Protein AF-A0A424SVW8-F1 (afdb_monomer)

Secondary structure (DSSP, 8-state):
-PPPGGGGSPEEEETTEEEE-TT------HHHHT-GGG-----PPTT--HHHHHHHHHSSGGGHHHHHHHTT-S-TTTSSPPPHHHHHHHHHHHHHHHH---THHHHHHHT-TT-STT--------

Structure (mmCIF, N/CA/C/O backbone):
data_AF-A0A424SVW8-F1
#
_entry.id   AF-A0A424SVW8-F1
#
loop_
_atom_site.group_PDB
_atom_site.id
_atom_site.type_symbol
_atom_site.label_atom_id
_atom_site.label_alt_id
_atom_site.label_comp_id
_atom_site.label_asym_id
_atom_site.label_entity_id
_atom_site.label_seq_id
_atom_site.pdbx_PDB_ins_code
_atom_site.Cartn_x
_atom_site.Cartn_y
_atom_site.Cartn_z
_atom_site.occupancy
_atom_site.B_iso_or_equiv
_atom_site.auth_seq_id
_atom_site.auth_comp_id
_atom_site.auth_asym_id
_atom_site.auth_atom_id
_atom_site.pdbx_PDB_model_num
ATOM 1 N N . MET A 1 1 ? 18.504 8.381 -17.233 1.00 52.94 1 MET A N 1
ATOM 2 C CA . MET A 1 1 ? 17.105 8.143 -17.645 1.00 52.94 1 MET A CA 1
ATOM 3 C C . MET A 1 1 ? 16.512 7.173 -16.648 1.00 52.94 1 MET A C 1
ATOM 5 O O . MET A 1 1 ? 17.202 6.219 -16.313 1.00 52.94 1 MET A O 1
ATOM 9 N N . ALA A 1 2 ? 15.331 7.465 -16.108 1.00 60.50 2 ALA A N 1
ATOM 10 C CA . ALA A 1 2 ? 14.660 6.548 -15.197 1.00 60.50 2 ALA A CA 1
ATOM 11 C C . ALA A 1 2 ? 14.116 5.354 -15.992 1.00 60.50 2 ALA A C 1
ATOM 13 O O . ALA A 1 2 ? 13.543 5.544 -17.063 1.00 60.50 2 ALA A O 1
ATOM 14 N N . THR A 1 3 ? 14.364 4.139 -15.507 1.00 72.44 3 THR A N 1
ATOM 15 C CA . THR A 1 3 ? 13.943 2.906 -16.182 1.00 72.44 3 THR A CA 1
ATOM 16 C C . THR A 1 3 ? 12.644 2.427 -15.561 1.00 72.44 3 THR A C 1
ATOM 18 O O . THR A 1 3 ? 12.594 2.177 -14.353 1.00 72.44 3 THR A O 1
ATOM 21 N N . LYS A 1 4 ? 11.600 2.253 -16.375 1.00 83.69 4 LYS A N 1
ATOM 22 C CA . LYS A 1 4 ? 10.329 1.712 -15.886 1.00 83.69 4 LYS A CA 1
ATOM 23 C C . LYS A 1 4 ? 10.490 0.226 -15.601 1.00 83.69 4 LYS A C 1
ATOM 25 O O . LYS A 1 4 ? 11.086 -0.501 -16.392 1.00 83.69 4 LYS A O 1
ATOM 30 N N . TYR A 1 5 ? 9.912 -0.245 -14.500 1.00 85.94 5 TYR A N 1
ATOM 31 C CA . TYR A 1 5 ? 10.088 -1.623 -14.031 1.00 85.94 5 TYR A CA 1
ATOM 32 C C . TYR A 1 5 ? 9.859 -2.688 -15.122 1.00 85.94 5 TYR A C 1
ATOM 34 O O . TYR A 1 5 ? 10.719 -3.530 -15.375 1.00 85.94 5 TYR A O 1
ATOM 42 N N . PHE A 1 6 ? 8.735 -2.600 -15.839 1.00 87.12 6 PHE A N 1
ATOM 43 C CA . PHE A 1 6 ? 8.360 -3.568 -16.875 1.00 87.12 6 PHE A CA 1
ATOM 44 C C . PHE A 1 6 ? 9.031 -3.333 -18.234 1.00 87.12 6 PHE A C 1
ATOM 46 O O . PHE A 1 6 ? 8.784 -4.077 -19.183 1.00 87.12 6 PHE A O 1
ATOM 53 N N . GLU A 1 7 ? 9.850 -2.294 -18.382 1.00 87.31 7 GLU A N 1
ATOM 54 C CA . GLU A 1 7 ? 10.433 -1.932 -19.675 1.00 87.31 7 GLU A CA 1
ATOM 55 C C . GLU A 1 7 ? 11.367 -3.018 -20.208 1.00 87.31 7 GLU A C 1
ATOM 57 O O . GLU A 1 7 ? 11.306 -3.356 -21.389 1.00 87.31 7 GLU A O 1
ATOM 62 N N . ASN A 1 8 ? 12.135 -3.628 -19.306 1.00 86.19 8 ASN A N 1
ATOM 63 C CA . ASN A 1 8 ? 13.113 -4.671 -19.614 1.00 86.19 8 ASN A CA 1
ATOM 64 C C . ASN A 1 8 ? 12.517 -6.085 -19.629 1.00 86.19 8 ASN A C 1
ATOM 66 O O . ASN A 1 8 ? 13.242 -7.066 -19.794 1.00 86.19 8 ASN A O 1
ATOM 70 N N . PHE A 1 9 ? 11.207 -6.214 -19.419 1.00 90.56 9 PHE A N 1
ATOM 71 C CA . PHE A 1 9 ? 10.555 -7.515 -19.393 1.00 90.56 9 PHE A CA 1
ATOM 72 C C . PHE A 1 9 ? 10.418 -8.033 -20.829 1.00 90.56 9 PHE A C 1
ATOM 74 O O . PHE A 1 9 ? 10.051 -7.261 -21.723 1.00 90.56 9 PHE A O 1
ATOM 81 N N . PRO A 1 10 ? 10.702 -9.324 -21.077 1.00 91.81 10 PRO A N 1
ATOM 82 C CA . PRO A 1 10 ? 10.629 -9.869 -22.419 1.00 91.81 10 PRO A CA 1
ATOM 83 C C . PRO A 1 10 ? 9.190 -9.859 -22.931 1.00 91.81 10 PRO A C 1
ATOM 85 O O . PRO A 1 10 ? 8.228 -10.003 -22.174 1.00 91.81 10 PRO A O 1
ATOM 88 N N . ILE A 1 11 ? 9.059 -9.702 -24.244 1.00 93.25 11 ILE A N 1
ATOM 89 C CA . ILE A 1 11 ? 7.779 -9.813 -24.937 1.00 93.25 11 ILE A CA 1
ATOM 90 C C . ILE A 1 11 ? 7.610 -11.275 -25.350 1.00 93.25 11 ILE A C 1
ATOM 92 O O . ILE A 1 11 ? 8.445 -11.809 -26.080 1.00 93.25 11 ILE A O 1
ATOM 96 N N . ILE A 1 12 ? 6.537 -11.907 -24.886 1.00 93.69 12 ILE A N 1
ATOM 97 C CA . ILE A 1 12 ? 6.163 -13.284 -25.221 1.00 93.69 12 ILE A CA 1
ATOM 98 C C . ILE A 1 12 ? 4.897 -13.291 -26.074 1.00 93.69 12 ILE A C 1
ATOM 100 O O . ILE A 1 12 ? 4.120 -12.334 -26.076 1.00 93.69 12 ILE A O 1
ATOM 104 N N . GLU A 1 13 ? 4.679 -14.380 -26.801 1.00 95.25 13 GLU A N 1
ATOM 105 C CA . GLU A 1 13 ? 3.413 -14.624 -27.480 1.00 95.25 13 GLU A CA 1
ATOM 106 C C . GLU A 1 13 ? 2.504 -15.454 -26.572 1.00 95.25 13 GLU A C 1
ATOM 108 O O . GLU A 1 13 ? 2.837 -16.577 -26.198 1.00 95.25 13 GLU A O 1
ATOM 113 N N . TYR A 1 14 ? 1.357 -14.890 -26.205 1.00 92.00 14 TYR A N 1
ATOM 114 C CA . TYR A 1 14 ? 0.345 -15.548 -25.390 1.00 92.00 14 TYR A CA 1
ATOM 115 C C . TYR A 1 14 ? -0.992 -15.495 -26.124 1.00 92.00 14 TYR A C 1
ATOM 117 O O . TYR A 1 14 ? -1.495 -14.414 -26.431 1.00 92.00 14 TYR A O 1
ATOM 125 N N . GLN A 1 15 ? -1.551 -16.666 -26.444 1.00 93.31 15 GLN A N 1
ATOM 126 C CA . GLN A 1 15 ? -2.817 -16.801 -27.181 1.00 93.31 15 GLN A CA 1
ATOM 127 C C . GLN A 1 15 ? -2.861 -15.966 -28.482 1.00 93.31 15 GLN A C 1
ATOM 129 O O . GLN A 1 15 ? -3.852 -15.300 -28.780 1.00 93.31 15 GLN A O 1
ATOM 134 N N . GLY A 1 16 ? -1.762 -15.961 -29.246 1.00 93.12 16 GLY A N 1
ATOM 135 C CA . GLY A 1 16 ? -1.652 -15.226 -30.514 1.00 93.12 16 GLY A CA 1
ATOM 136 C C . GLY A 1 16 ? -1.472 -13.709 -30.372 1.00 93.12 16 GLY A C 1
ATOM 137 O O . GLY A 1 16 ? -1.568 -12.981 -31.360 1.00 93.12 16 GLY A O 1
ATOM 138 N N . ARG A 1 17 ? -1.225 -13.198 -29.157 1.00 94.00 17 ARG A N 1
ATOM 139 C CA . ARG A 1 17 ? -0.939 -11.780 -28.895 1.00 94.00 17 ARG A CA 1
ATOM 140 C C . ARG A 1 17 ? 0.451 -11.610 -28.295 1.00 94.00 17 ARG A C 1
ATOM 142 O O . ARG A 1 17 ? 0.844 -12.353 -27.401 1.00 94.00 17 ARG A O 1
ATOM 149 N N . LYS A 1 18 ? 1.177 -10.586 -28.748 1.00 94.19 18 LYS A N 1
ATOM 150 C CA . LYS A 1 18 ? 2.445 -10.170 -28.135 1.00 94.19 18 LYS A CA 1
ATOM 151 C C . LYS A 1 18 ? 2.156 -9.396 -26.853 1.00 94.19 18 LYS A C 1
ATOM 153 O O . LYS A 1 18 ? 1.553 -8.326 -26.908 1.00 94.19 18 LYS A O 1
ATOM 158 N N . VAL A 1 19 ? 2.584 -9.930 -25.717 1.00 93.75 19 VAL A N 1
ATOM 159 C CA . VAL A 1 19 ? 2.373 -9.352 -24.382 1.00 93.75 19 VAL A CA 1
ATOM 160 C C . VAL A 1 19 ? 3.696 -9.275 -23.623 1.00 93.75 19 VAL A C 1
ATOM 162 O O . VAL A 1 19 ? 4.609 -10.056 -23.889 1.00 93.75 19 VAL A O 1
ATOM 165 N N . ARG A 1 20 ? 3.826 -8.337 -22.674 1.00 92.62 20 ARG A N 1
ATOM 166 C CA . ARG A 1 20 ? 4.968 -8.348 -21.744 1.00 92.62 20 ARG A CA 1
ATOM 167 C C . ARG A 1 20 ? 4.793 -9.467 -20.723 1.00 92.62 20 ARG A C 1
ATOM 169 O O . ARG A 1 20 ? 3.722 -9.605 -20.136 1.00 92.62 20 ARG A O 1
ATOM 176 N N . ASP A 1 21 ? 5.851 -10.231 -20.493 1.00 91.44 21 ASP A N 1
ATOM 177 C CA . ASP A 1 21 ? 5.849 -11.360 -19.567 1.00 91.44 21 ASP A CA 1
ATOM 178 C C . ASP A 1 21 ? 5.958 -10.916 -18.102 1.00 91.44 21 ASP A C 1
ATOM 180 O O . ASP A 1 21 ? 7.057 -10.775 -17.571 1.00 91.44 21 ASP A O 1
ATOM 184 N N . ILE A 1 22 ? 4.816 -10.733 -17.437 1.00 89.62 22 ILE A N 1
ATOM 185 C CA . ILE A 1 22 ? 4.737 -10.389 -16.006 1.00 89.62 22 ILE A CA 1
ATOM 186 C C . ILE A 1 22 ? 4.819 -11.605 -15.068 1.00 89.62 22 ILE A C 1
ATOM 188 O O . ILE A 1 22 ? 4.795 -11.434 -13.854 1.00 89.62 22 ILE A O 1
ATOM 192 N N . SER A 1 23 ? 4.918 -12.831 -15.598 1.00 87.88 23 SER A N 1
ATOM 193 C CA . SER A 1 23 ? 4.968 -14.054 -14.776 1.00 87.88 23 SER A CA 1
ATOM 194 C C . SER A 1 23 ? 6.305 -14.231 -14.046 1.00 87.88 23 SER A C 1
ATOM 196 O O . SER A 1 23 ? 6.447 -15.059 -13.143 1.00 87.88 23 SER A O 1
ATOM 198 N N . ARG A 1 24 ? 7.305 -13.431 -14.423 1.00 85.81 24 ARG A N 1
ATOM 199 C CA . ARG A 1 24 ? 8.637 -13.438 -13.825 1.00 85.81 24 ARG A CA 1
ATOM 200 C C . ARG A 1 24 ? 8.626 -12.704 -12.492 1.00 85.81 24 ARG A C 1
ATOM 202 O O . ARG A 1 24 ? 8.421 -11.494 -12.434 1.00 85.81 24 ARG A O 1
ATOM 209 N N . ARG A 1 25 ? 8.945 -13.429 -11.420 1.00 83.38 25 ARG A N 1
ATOM 210 C CA . ARG A 1 25 ? 9.147 -12.842 -10.094 1.00 83.38 25 ARG A CA 1
ATOM 211 C C . ARG A 1 25 ? 10.531 -12.201 -10.003 1.00 83.38 25 ARG A C 1
ATOM 213 O O . ARG A 1 25 ? 11.527 -12.912 -9.871 1.00 83.38 25 ARG A O 1
ATOM 220 N N . ALA A 1 26 ? 10.593 -10.873 -10.027 1.00 84.31 26 ALA A N 1
ATOM 221 C CA . ALA A 1 26 ? 11.787 -10.159 -9.588 1.00 84.31 26 ALA A CA 1
ATOM 222 C C . ALA A 1 26 ? 11.778 -10.034 -8.058 1.00 84.31 26 ALA A C 1
ATOM 224 O O . ALA A 1 26 ? 10.730 -9.864 -7.437 1.00 84.31 26 ALA A O 1
ATOM 225 N N . SER A 1 27 ? 12.950 -10.161 -7.449 1.00 85.69 27 SER A N 1
ATOM 226 C CA . SER A 1 27 ? 13.151 -10.016 -6.010 1.00 85.69 27 SER A CA 1
ATOM 227 C C . SER A 1 27 ? 14.548 -9.472 -5.777 1.00 85.69 27 SER A C 1
ATOM 229 O O . SER A 1 27 ? 15.466 -9.765 -6.550 1.00 85.69 27 SER A O 1
ATOM 231 N N . PHE A 1 28 ? 14.737 -8.739 -4.683 1.00 86.75 28 PHE A N 1
ATOM 232 C CA . PHE A 1 28 ? 16.078 -8.381 -4.249 1.00 86.75 28 PHE A CA 1
ATOM 233 C C . PHE A 1 28 ? 16.899 -9.628 -3.925 1.00 86.75 28 PHE A C 1
ATOM 235 O O . PHE A 1 28 ? 16.389 -10.641 -3.432 1.00 86.75 28 PHE A O 1
ATOM 242 N N . VAL A 1 29 ? 18.199 -9.540 -4.201 1.00 89.88 29 VAL A N 1
ATOM 243 C CA . VAL A 1 29 ? 19.165 -10.544 -3.761 1.00 89.88 29 VAL A CA 1
ATOM 244 C C . VAL A 1 29 ? 19.173 -10.545 -2.233 1.00 89.88 29 VAL A C 1
ATOM 246 O O . VAL A 1 29 ? 19.274 -9.484 -1.620 1.00 89.88 29 VAL A O 1
ATOM 249 N N . ARG A 1 30 ? 19.111 -11.728 -1.608 1.00 86.56 30 ARG A N 1
ATOM 250 C CA . ARG A 1 30 ? 19.015 -11.869 -0.140 1.00 86.56 30 ARG A CA 1
ATOM 251 C C . ARG A 1 30 ? 20.085 -11.084 0.625 1.00 86.56 30 ARG A C 1
ATOM 253 O O . ARG A 1 30 ? 19.799 -10.548 1.685 1.00 86.56 30 ARG A O 1
ATOM 260 N N . ALA A 1 31 ? 21.299 -10.992 0.081 1.00 87.12 31 ALA A N 1
ATOM 261 C CA . ALA A 1 31 ? 22.390 -10.230 0.687 1.00 87.12 31 ALA A CA 1
ATOM 262 C C . ALA A 1 31 ? 22.086 -8.725 0.808 1.00 87.12 31 ALA A C 1
ATOM 264 O O . ALA A 1 31 ? 22.488 -8.103 1.784 1.00 87.12 31 ALA A O 1
ATOM 265 N N . VAL A 1 32 ? 21.368 -8.153 -0.163 1.00 86.88 32 VAL A N 1
ATOM 266 C CA . VAL A 1 32 ? 20.927 -6.751 -0.126 1.00 86.88 32 VAL A CA 1
ATOM 267 C C . VAL A 1 32 ? 19.715 -6.615 0.789 1.00 86.88 32 VAL A C 1
ATOM 269 O O . VAL A 1 32 ? 19.702 -5.742 1.646 1.00 86.88 32 VAL A O 1
ATOM 272 N N . ALA A 1 33 ? 18.745 -7.525 0.659 1.00 85.25 33 ALA A N 1
ATOM 273 C CA . ALA A 1 33 ? 17.509 -7.484 1.438 1.00 85.25 33 ALA A CA 1
ATOM 274 C C . ALA A 1 33 ? 17.734 -7.611 2.959 1.00 85.25 33 ALA A C 1
ATOM 276 O O . ALA A 1 33 ? 16.990 -7.055 3.755 1.00 85.25 33 ALA A O 1
ATOM 277 N N . ASN A 1 34 ? 18.777 -8.333 3.373 1.00 86.44 34 ASN A N 1
ATOM 278 C CA . ASN A 1 34 ? 19.089 -8.545 4.787 1.00 86.44 34 ASN A CA 1
ATOM 279 C C . ASN A 1 34 ? 20.036 -7.487 5.374 1.00 86.44 34 ASN A C 1
ATOM 281 O O . ASN A 1 34 ? 20.432 -7.612 6.532 1.00 86.44 34 ASN A O 1
ATOM 285 N N . ASN A 1 35 ? 20.457 -6.486 4.596 1.00 88.62 35 ASN A N 1
ATOM 286 C CA . ASN A 1 35 ? 21.392 -5.477 5.072 1.00 88.62 35 ASN A CA 1
ATOM 287 C C . ASN A 1 35 ? 20.632 -4.265 5.645 1.00 88.62 35 ASN A C 1
ATOM 289 O O . ASN A 1 35 ? 20.121 -3.459 4.874 1.00 88.62 35 ASN A O 1
ATOM 293 N N . PRO A 1 36 ? 20.592 -4.055 6.972 1.00 84.94 36 PRO A N 1
ATOM 294 C CA . PRO A 1 36 ? 19.858 -2.931 7.555 1.00 84.94 36 PRO A CA 1
ATOM 295 C C . PRO A 1 36 ? 20.424 -1.563 7.145 1.00 84.94 36 PRO A C 1
A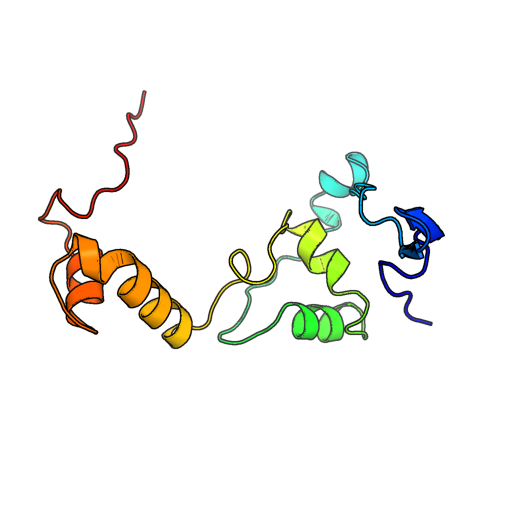TOM 297 O O . PRO A 1 36 ? 19.693 -0.580 7.147 1.00 84.94 36 PRO A O 1
ATOM 300 N N . TYR A 1 37 ? 21.700 -1.483 6.748 1.00 87.00 37 TYR A N 1
ATOM 301 C CA . TYR A 1 37 ? 22.342 -0.222 6.366 1.00 87.00 37 TYR A CA 1
ATOM 302 C C . TYR A 1 37 ? 21.906 0.312 4.998 1.00 87.00 37 TYR A C 1
ATOM 304 O O . TYR A 1 37 ? 22.194 1.467 4.693 1.00 87.00 37 TYR A O 1
ATOM 312 N N . VAL A 1 38 ? 21.247 -0.502 4.160 1.00 86.50 38 VAL A N 1
ATOM 313 C CA . VAL A 1 38 ? 20.727 -0.026 2.864 1.00 86.50 38 VAL A CA 1
ATOM 314 C C . VAL A 1 38 ? 19.337 0.595 2.978 1.00 86.50 38 VAL A C 1
ATOM 316 O O . VAL A 1 38 ? 18.872 1.220 2.027 1.00 86.50 38 VAL A O 1
ATOM 319 N N . TYR A 1 39 ? 18.677 0.432 4.125 1.00 86.06 39 TYR A N 1
ATOM 320 C CA . TYR A 1 39 ? 17.336 0.940 4.360 1.00 86.06 39 TYR A CA 1
ATOM 321 C C . TYR A 1 39 ? 17.381 2.276 5.089 1.00 86.06 39 TYR A C 1
ATOM 323 O O . TYR A 1 39 ? 18.122 2.459 6.054 1.00 86.06 39 TYR A O 1
ATOM 331 N N . TYR A 1 40 ? 16.533 3.198 4.644 1.00 87.25 40 TYR A N 1
ATOM 332 C CA . TYR A 1 40 ? 16.259 4.434 5.357 1.00 87.25 40 TYR A CA 1
ATOM 333 C C . TYR A 1 40 ? 14.839 4.363 5.930 1.00 87.25 40 TYR A C 1
ATOM 335 O O . TYR A 1 40 ? 13.889 4.296 5.146 1.00 87.25 40 TYR A O 1
ATOM 343 N N . PRO A 1 41 ? 14.667 4.330 7.264 1.00 89.75 41 PRO A N 1
ATOM 344 C CA . PRO A 1 41 ? 13.340 4.295 7.857 1.00 89.75 41 PRO A CA 1
ATOM 345 C C . PRO A 1 41 ? 12.618 5.620 7.595 1.00 89.75 41 PRO A C 1
ATOM 347 O O . PRO A 1 41 ? 13.171 6.697 7.816 1.00 89.75 41 PRO A O 1
ATOM 350 N N . TYR A 1 42 ? 11.371 5.531 7.140 1.00 91.44 42 TYR A N 1
ATOM 351 C CA . TYR A 1 42 ? 10.523 6.680 6.853 1.00 91.44 42 TYR A CA 1
ATOM 352 C C . TYR A 1 42 ? 9.096 6.409 7.326 1.00 91.44 42 TYR A C 1
ATOM 354 O O . TYR A 1 42 ? 8.569 5.315 7.123 1.00 91.44 42 TYR A O 1
ATOM 362 N N . THR A 1 43 ? 8.478 7.412 7.948 1.00 92.31 43 THR A N 1
ATOM 363 C CA . THR A 1 43 ? 7.079 7.354 8.376 1.00 92.31 43 THR A CA 1
ATOM 364 C C . THR A 1 43 ? 6.212 8.013 7.314 1.00 92.31 43 THR A C 1
ATOM 366 O O . THR A 1 43 ? 6.310 9.223 7.109 1.00 92.31 43 THR A O 1
ATOM 369 N N . VAL A 1 44 ? 5.372 7.208 6.662 1.00 91.94 44 VAL A N 1
ATOM 370 C CA . VAL A 1 44 ? 4.414 7.664 5.646 1.00 91.94 44 VAL A CA 1
ATOM 371 C C . VAL A 1 44 ? 3.416 8.631 6.277 1.00 91.94 44 VAL A C 1
ATOM 373 O O . VAL A 1 44 ? 2.891 8.368 7.362 1.00 91.94 44 VAL A O 1
ATOM 376 N N . LYS A 1 45 ? 3.179 9.762 5.614 1.00 91.81 45 LYS A N 1
ATOM 377 C CA . LYS A 1 45 ? 2.198 10.760 6.056 1.00 91.81 45 LYS A CA 1
ATOM 378 C C . LYS A 1 45 ? 0.800 10.435 5.532 1.00 91.81 45 LYS A C 1
ATOM 380 O O . LYS A 1 45 ? 0.642 9.717 4.550 1.00 91.81 45 LYS A O 1
ATOM 385 N N . GLU A 1 46 ? -0.210 11.022 6.169 1.00 90.31 46 GLU A N 1
ATOM 386 C CA . GLU A 1 46 ? -1.606 10.946 5.726 1.00 90.31 46 GLU A CA 1
ATOM 387 C C . GLU A 1 46 ? -1.731 11.291 4.230 1.00 90.31 46 GLU A C 1
ATOM 389 O O . GLU A 1 46 ? -1.295 12.361 3.797 1.00 90.31 46 GLU A O 1
ATOM 394 N N . GLY A 1 47 ? -2.317 10.383 3.445 1.00 89.25 47 GLY A N 1
ATOM 395 C CA . GLY A 1 47 ? -2.558 10.577 2.011 1.00 89.25 47 GLY A CA 1
ATOM 396 C C . GLY A 1 47 ? -1.318 10.506 1.110 1.00 89.25 47 GLY A C 1
ATOM 397 O O . GLY A 1 47 ? -1.444 10.717 -0.097 1.00 89.25 47 GLY A O 1
ATOM 398 N N . GLU A 1 48 ? -0.135 10.209 1.652 1.00 91.38 48 GLU A N 1
ATOM 399 C CA . GLU A 1 48 ? 1.097 10.089 0.871 1.00 91.38 48 GLU A CA 1
ATOM 400 C C . GLU A 1 48 ? 1.133 8.766 0.099 1.00 91.38 48 GLU A C 1
ATOM 402 O O . GLU A 1 48 ? 0.939 7.679 0.653 1.00 91.38 48 GLU A O 1
ATOM 407 N N . ARG A 1 49 ? 1.410 8.846 -1.203 1.00 92.00 49 ARG A N 1
ATOM 408 C CA . ARG A 1 49 ? 1.514 7.673 -2.073 1.00 92.00 49 ARG A CA 1
ATOM 409 C C . ARG A 1 49 ? 2.959 7.203 -2.143 1.00 92.00 49 ARG A C 1
ATOM 411 O O . ARG A 1 49 ? 3.903 7.982 -2.018 1.00 92.00 49 ARG A O 1
ATOM 418 N N . ALA A 1 50 ? 3.159 5.926 -2.455 1.00 92.81 50 ALA A N 1
ATOM 419 C CA . ALA A 1 50 ? 4.504 5.400 -2.692 1.00 92.81 50 ALA A CA 1
ATOM 420 C C . ALA A 1 50 ? 5.239 6.140 -3.831 1.00 92.81 50 ALA A C 1
ATOM 422 O O . ALA A 1 50 ? 6.466 6.238 -3.819 1.00 92.81 50 ALA A O 1
ATOM 423 N N . GLU A 1 51 ? 4.497 6.679 -4.806 1.00 92.75 51 GLU A N 1
ATOM 424 C CA . GLU A 1 51 ? 5.035 7.515 -5.887 1.00 92.75 51 GLU A CA 1
ATOM 425 C C . GLU A 1 51 ? 5.665 8.808 -5.356 1.00 92.75 51 GLU A C 1
ATOM 427 O O . GLU A 1 51 ? 6.742 9.189 -5.819 1.00 92.75 51 GLU A O 1
ATOM 432 N N . ASP A 1 52 ? 5.048 9.439 -4.352 1.00 94.12 52 ASP A N 1
ATOM 433 C CA . ASP A 1 52 ? 5.561 10.655 -3.716 1.00 94.12 52 ASP A CA 1
ATOM 434 C C . ASP A 1 52 ? 6.877 10.360 -2.990 1.00 94.12 52 ASP A C 1
ATOM 436 O O . ASP A 1 52 ? 7.862 11.085 -3.135 1.00 94.12 52 ASP A O 1
ATOM 440 N N . ILE A 1 53 ? 6.942 9.229 -2.283 1.00 93.44 53 ILE A N 1
ATOM 441 C CA . ILE A 1 53 ? 8.166 8.765 -1.615 1.00 93.44 53 ILE A CA 1
ATOM 442 C C . ILE A 1 53 ? 9.259 8.467 -2.640 1.00 93.44 53 ILE A C 1
ATOM 444 O O . ILE A 1 53 ? 10.412 8.860 -2.456 1.00 93.44 53 ILE A O 1
ATOM 448 N N . SER A 1 54 ? 8.904 7.810 -3.744 1.00 93.38 54 SER A N 1
ATOM 449 C CA . SER A 1 54 ? 9.840 7.532 -4.830 1.00 93.38 54 SER A CA 1
ATOM 450 C C . SER A 1 54 ? 10.389 8.818 -5.444 1.00 93.38 54 SER A C 1
ATOM 452 O O . SER A 1 54 ? 11.592 8.925 -5.689 1.00 93.38 54 SER A O 1
ATOM 454 N N . LEU A 1 55 ? 9.531 9.814 -5.666 1.00 93.94 55 LEU A N 1
ATOM 455 C CA . LEU A 1 55 ? 9.939 11.118 -6.170 1.00 93.94 55 LEU A CA 1
ATOM 456 C C . LEU A 1 55 ? 10.877 11.826 -5.186 1.00 93.94 55 LEU A C 1
ATOM 458 O O . LEU A 1 55 ? 11.924 12.319 -5.600 1.00 93.94 55 LEU A O 1
ATOM 462 N N . ASN A 1 56 ? 10.543 11.824 -3.897 1.00 92.19 56 ASN A N 1
ATOM 463 C CA . ASN A 1 56 ? 11.324 12.489 -2.855 1.00 92.19 56 ASN A CA 1
ATOM 464 C C . ASN A 1 56 ? 12.694 11.833 -2.629 1.00 92.19 56 ASN A C 1
ATOM 466 O O . ASN A 1 56 ? 13.683 12.534 -2.421 1.00 92.19 56 ASN A O 1
ATOM 470 N N . TYR A 1 57 ? 12.767 10.500 -2.675 1.00 91.12 57 TYR A N 1
ATOM 471 C CA . TYR A 1 57 ? 13.993 9.757 -2.380 1.00 91.12 57 TYR A CA 1
ATOM 472 C C . TYR A 1 57 ? 14.859 9.495 -3.624 1.00 91.12 57 TYR A C 1
ATOM 474 O O . TYR A 1 57 ? 16.078 9.658 -3.574 1.00 91.12 57 TYR A O 1
ATOM 482 N N . TYR A 1 58 ? 14.253 9.116 -4.755 1.00 90.94 58 TYR A N 1
ATOM 483 C CA . TYR A 1 58 ? 14.964 8.747 -5.990 1.00 90.94 58 TYR A CA 1
ATOM 484 C C . TYR A 1 58 ? 14.918 9.820 -7.089 1.00 90.94 58 TYR A C 1
ATOM 486 O O . TYR A 1 58 ? 15.561 9.657 -8.129 1.00 90.94 58 TYR A O 1
ATOM 494 N N . GLY A 1 59 ? 14.152 10.900 -6.910 1.00 92.62 59 GLY A N 1
ATOM 495 C CA . GLY A 1 59 ? 14.003 11.963 -7.911 1.00 92.62 59 GLY A CA 1
ATOM 496 C C . GLY A 1 59 ? 13.130 11.588 -9.114 1.00 92.62 59 GLY A C 1
ATOM 497 O O . GLY A 1 59 ? 13.101 12.325 -10.098 1.00 92.62 59 GLY A O 1
ATOM 498 N N . SER A 1 60 ? 12.437 10.445 -9.077 1.00 93.19 60 SER A N 1
ATOM 499 C CA . SER A 1 60 ? 11.468 10.039 -10.102 1.00 93.19 60 SER A CA 1
ATOM 500 C C . SER A 1 60 ? 10.408 9.106 -9.521 1.00 93.19 60 SER A C 1
AT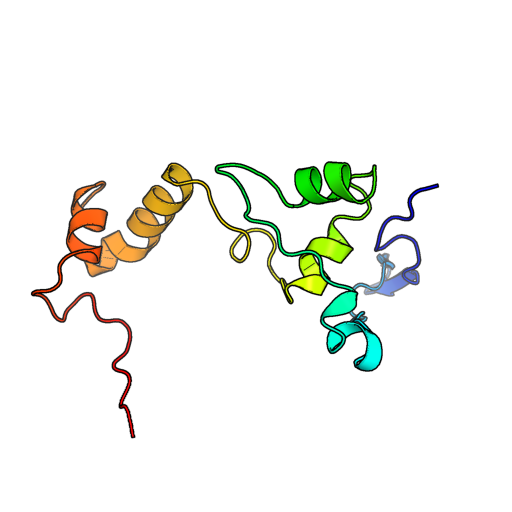OM 502 O O . SER A 1 60 ? 10.711 8.243 -8.697 1.00 93.19 60 SER A O 1
ATOM 504 N N . VAL A 1 61 ? 9.178 9.232 -10.014 1.00 92.44 61 VAL A N 1
ATOM 505 C CA . VAL A 1 61 ? 8.062 8.319 -9.718 1.00 92.44 61 VAL A CA 1
ATOM 506 C C . VAL A 1 61 ? 8.248 6.932 -10.350 1.00 92.44 61 VAL A C 1
ATOM 508 O O . VAL A 1 61 ? 7.693 5.951 -9.864 1.00 92.44 61 VAL A O 1
ATOM 511 N N . ASP A 1 62 ? 9.082 6.806 -11.391 1.00 92.62 62 ASP A N 1
ATOM 512 C CA . ASP A 1 62 ? 9.305 5.534 -12.103 1.00 92.62 62 ASP A CA 1
ATOM 513 C C . ASP A 1 62 ? 9.972 4.456 -11.225 1.00 92.62 62 ASP A C 1
ATOM 515 O O . ASP A 1 62 ? 9.963 3.273 -11.574 1.00 92.62 62 ASP A O 1
ATOM 519 N N . TYR A 1 63 ? 10.548 4.851 -10.086 1.00 91.94 63 TYR A N 1
ATOM 520 C CA . TYR A 1 63 ? 11.196 3.965 -9.119 1.00 91.94 63 TYR A CA 1
ATOM 521 C C . TYR A 1 63 ? 10.268 3.487 -7.993 1.00 91.94 63 TYR A C 1
ATOM 523 O O . TYR A 1 63 ? 10.735 2.834 -7.062 1.00 91.94 63 TYR A O 1
ATOM 531 N N . VAL A 1 64 ? 8.955 3.725 -8.093 1.00 92.56 64 VAL A N 1
ATOM 532 C CA . VAL A 1 64 ? 7.969 3.323 -7.072 1.00 92.56 64 VAL A CA 1
ATOM 533 C C . VAL A 1 64 ? 8.024 1.827 -6.732 1.00 92.56 64 VAL A C 1
ATOM 535 O O . VAL A 1 64 ? 7.850 1.426 -5.584 1.00 92.56 64 VAL A O 1
ATOM 538 N N . TRP A 1 65 ? 8.372 0.987 -7.707 1.00 90.06 65 TRP A N 1
ATOM 539 C CA . TRP A 1 65 ? 8.545 -0.451 -7.513 1.00 90.06 65 TRP A CA 1
ATOM 540 C C . TRP A 1 65 ? 9.643 -0.802 -6.496 1.00 90.06 65 TRP A C 1
ATOM 542 O O . TRP A 1 65 ? 9.519 -1.821 -5.822 1.00 90.06 65 TRP A O 1
ATOM 552 N N . LEU A 1 66 ? 10.68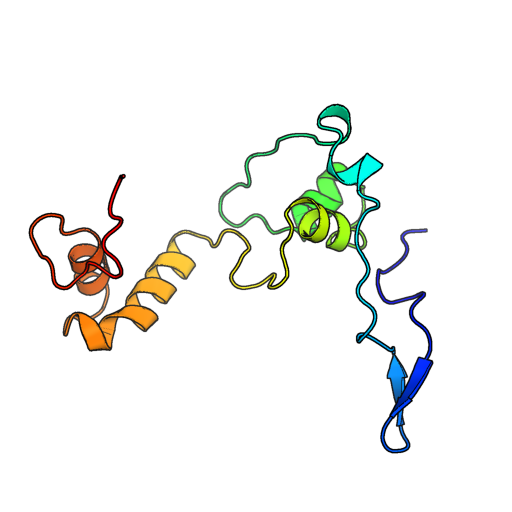5 0.028 -6.337 1.00 90.38 66 LEU A N 1
ATOM 553 C CA . LEU A 1 66 ? 11.710 -0.173 -5.306 1.00 90.38 66 LEU A CA 1
ATOM 554 C C . LEU A 1 66 ? 11.118 -0.011 -3.906 1.00 90.38 66 LEU A C 1
ATOM 556 O O . LEU A 1 66 ? 11.441 -0.803 -3.024 1.00 90.38 66 LEU A O 1
ATOM 560 N N . VAL A 1 67 ? 10.225 0.966 -3.723 1.00 92.25 67 VAL A N 1
ATOM 561 C CA . VAL A 1 67 ? 9.533 1.217 -2.450 1.00 92.25 67 VAL A CA 1
ATOM 562 C C . VAL A 1 67 ? 8.653 0.022 -2.087 1.00 92.25 67 VAL A C 1
ATOM 564 O O . VAL A 1 67 ? 8.733 -0.481 -0.966 1.00 92.25 67 VAL A O 1
ATOM 567 N N . TYR A 1 68 ? 7.870 -0.490 -3.042 1.00 91.94 68 TYR A N 1
ATOM 568 C CA . TYR A 1 68 ? 7.025 -1.664 -2.806 1.00 91.94 68 TYR A CA 1
ATOM 569 C C . TYR A 1 68 ? 7.848 -2.920 -2.512 1.00 91.94 68 TYR A C 1
ATOM 571 O O . TYR A 1 68 ? 7.629 -3.584 -1.499 1.00 91.94 68 TYR A O 1
ATOM 579 N N . MET A 1 69 ? 8.856 -3.216 -3.337 1.00 89.50 69 MET A N 1
ATOM 580 C CA . MET A 1 69 ? 9.698 -4.399 -3.141 1.00 89.50 69 MET A CA 1
ATOM 581 C C . MET A 1 69 ? 10.487 -4.359 -1.835 1.00 89.50 69 MET A C 1
ATOM 583 O O . MET A 1 69 ? 10.701 -5.406 -1.229 1.00 89.50 69 MET A O 1
ATOM 587 N N . ALA A 1 70 ? 10.917 -3.175 -1.389 1.00 90.19 70 ALA A N 1
ATOM 588 C CA . ALA A 1 70 ? 11.666 -3.022 -0.144 1.00 90.19 70 ALA A CA 1
ATOM 5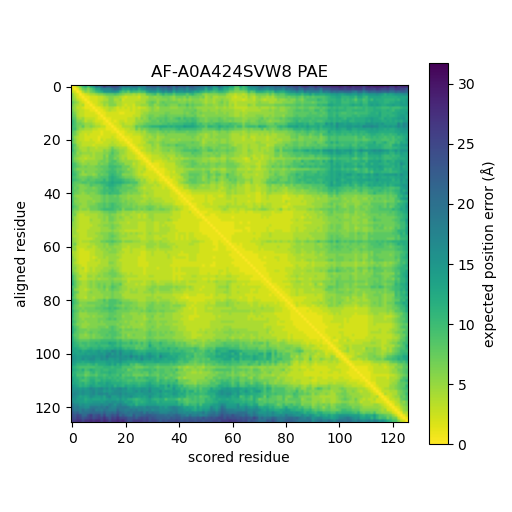89 C C . ALA A 1 70 ? 10.828 -3.404 1.080 1.00 90.19 70 ALA A C 1
ATOM 591 O O . ALA A 1 70 ? 11.379 -3.908 2.055 1.00 90.19 70 ALA A O 1
ATOM 592 N N . ASN A 1 71 ? 9.509 -3.220 0.993 1.00 90.06 71 ASN A N 1
ATOM 593 C CA . ASN A 1 71 ? 8.547 -3.513 2.052 1.00 90.06 71 ASN A CA 1
ATOM 594 C C . ASN A 1 71 ? 7.780 -4.828 1.825 1.00 90.06 71 ASN A C 1
ATOM 596 O O . ASN A 1 71 ? 6.836 -5.113 2.551 1.00 90.06 71 ASN A O 1
ATOM 600 N N . ASN A 1 72 ? 8.186 -5.642 0.840 1.00 89.56 72 ASN A N 1
ATOM 601 C CA . ASN A 1 72 ? 7.484 -6.865 0.425 1.00 89.56 72 ASN A CA 1
ATOM 602 C C . ASN A 1 72 ? 6.003 -6.647 0.063 1.00 89.56 72 ASN A C 1
ATOM 604 O O . ASN A 1 72 ? 5.197 -7.560 0.219 1.00 89.56 72 ASN A O 1
ATOM 608 N N . ILE A 1 73 ? 5.671 -5.461 -0.448 1.00 91.62 73 ILE A N 1
ATOM 609 C CA . ILE A 1 73 ? 4.322 -5.118 -0.894 1.00 91.62 73 ILE A CA 1
ATOM 610 C C . ILE A 1 73 ? 4.084 -5.726 -2.278 1.00 91.62 73 ILE A C 1
ATOM 612 O O . ILE A 1 73 ? 4.850 -5.487 -3.219 1.00 91.62 73 ILE A O 1
ATOM 616 N N . ILE A 1 74 ? 3.026 -6.521 -2.389 1.00 87.00 74 ILE A N 1
ATOM 617 C CA . ILE A 1 74 ? 2.545 -7.152 -3.620 1.00 87.00 74 ILE A CA 1
ATOM 618 C C . ILE A 1 74 ? 1.311 -6.420 -4.141 1.00 87.00 74 ILE A C 1
ATOM 620 O O . ILE A 1 74 ? 1.205 -6.246 -5.355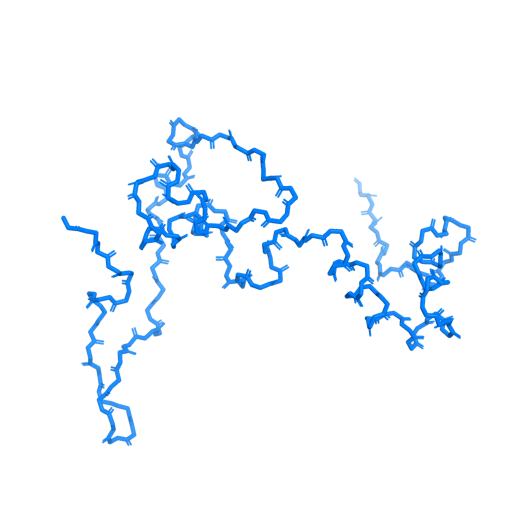 1.00 87.00 74 ILE A O 1
ATOM 624 N N . ASP A 1 75 ? 0.409 -5.998 -3.249 1.00 88.81 75 ASP A N 1
ATOM 625 C CA . ASP A 1 75 ? -0.820 -5.280 -3.598 1.00 88.81 75 ASP A CA 1
ATOM 626 C C . ASP A 1 75 ? -0.723 -3.799 -3.192 1.00 88.81 75 ASP A C 1
ATOM 628 O O . ASP A 1 75 ? -0.960 -3.449 -2.034 1.00 88.81 75 ASP A O 1
ATOM 632 N N . PRO A 1 76 ? -0.409 -2.894 -4.138 1.00 86.50 76 PRO A N 1
ATOM 633 C CA . PRO A 1 76 ? -0.270 -1.471 -3.849 1.00 86.50 76 PRO A CA 1
ATOM 634 C C . PRO A 1 76 ? -1.537 -0.792 -3.326 1.00 86.50 76 PRO A C 1
ATOM 636 O O . PRO A 1 76 ? -1.431 0.299 -2.773 1.00 86.50 76 PRO A O 1
ATOM 639 N N . TYR A 1 77 ? -2.719 -1.375 -3.546 1.00 85.31 77 TYR A N 1
ATOM 640 C CA . TYR A 1 77 ? -3.990 -0.745 -3.195 1.00 85.31 77 TYR A CA 1
ATOM 641 C C . TYR A 1 77 ? -4.410 -1.051 -1.761 1.00 85.31 77 TYR A C 1
ATOM 643 O O . TYR A 1 77 ? -4.953 -0.174 -1.095 1.00 85.31 77 TYR A O 1
ATOM 651 N N . TYR A 1 78 ? -4.157 -2.273 -1.288 1.00 86.88 78 TYR A N 1
ATOM 652 C CA . TYR A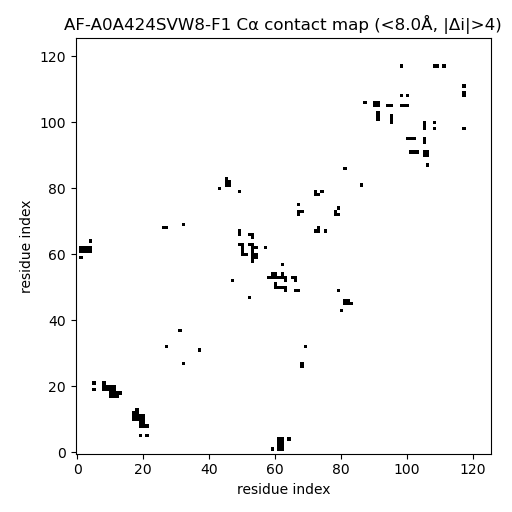 1 78 ? -4.606 -2.716 0.036 1.00 86.88 78 TYR A CA 1
ATOM 653 C C . TYR A 1 78 ? -3.481 -2.865 1.063 1.00 86.88 78 TYR A C 1
ATOM 655 O O . TYR A 1 78 ? -3.757 -2.827 2.260 1.00 86.88 78 TYR A O 1
ATOM 663 N N . GLU A 1 79 ? -2.229 -3.031 0.630 1.00 90.12 79 GLU A N 1
ATOM 664 C CA . GLU A 1 79 ? -1.080 -3.148 1.543 1.00 90.12 79 GLU A CA 1
ATOM 665 C C . GLU A 1 79 ? -0.363 -1.810 1.766 1.00 90.12 79 GLU A C 1
ATOM 667 O O . GLU A 1 79 ? 0.456 -1.693 2.679 1.00 90.12 79 GLU A O 1
ATOM 672 N N . TRP A 1 80 ? -0.663 -0.788 0.957 1.00 91.94 80 TRP A N 1
ATOM 673 C CA . TRP A 1 80 ? -0.209 0.572 1.234 1.00 91.94 80 TRP A CA 1
ATOM 674 C C . TRP A 1 80 ? -1.095 1.225 2.306 1.00 91.94 80 TRP A C 1
ATOM 676 O O . TRP A 1 80 ? -2.310 1.016 2.286 1.00 91.94 80 TRP A O 1
ATOM 686 N N . PRO A 1 81 ? -0.534 2.039 3.222 1.00 90.88 81 PRO A N 1
ATOM 687 C CA . PRO A 1 81 ? -1.331 2.788 4.184 1.00 90.88 81 PRO A CA 1
ATOM 688 C C . P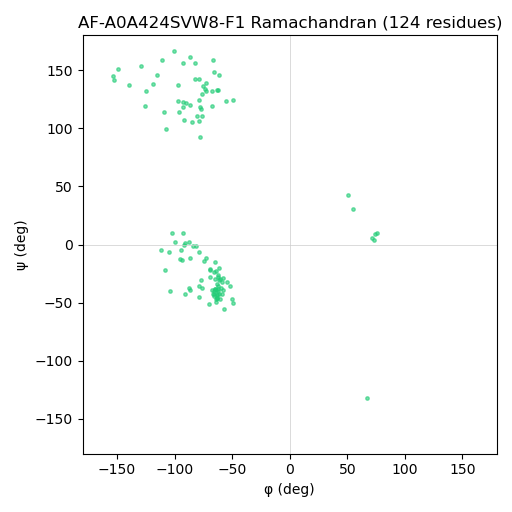RO A 1 81 ? -2.389 3.650 3.487 1.00 90.88 81 PRO A C 1
ATOM 690 O O . PRO A 1 81 ? -2.070 4.476 2.630 1.00 90.88 81 PRO A O 1
ATOM 693 N N . MET A 1 82 ? -3.647 3.441 3.861 1.00 89.94 82 MET A N 1
ATOM 694 C CA . MET A 1 82 ? -4.770 4.258 3.407 1.00 89.94 82 MET A CA 1
ATOM 695 C C . MET A 1 82 ? -4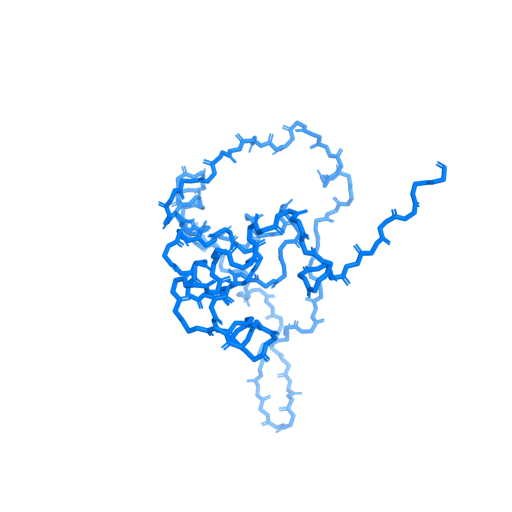.872 5.523 4.257 1.00 89.94 82 MET A C 1
ATOM 697 O O . MET A 1 82 ? -4.422 5.551 5.404 1.00 89.94 82 MET A O 1
ATOM 701 N N . ASP A 1 83 ? -5.490 6.564 3.706 1.00 91.12 83 ASP A N 1
ATOM 702 C CA . ASP A 1 83 ? -5.942 7.690 4.515 1.00 91.12 83 ASP A CA 1
ATOM 703 C C . ASP A 1 83 ? -7.075 7.264 5.461 1.00 91.12 83 ASP A C 1
ATOM 705 O O . ASP A 1 83 ? -7.766 6.264 5.243 1.00 91.12 83 ASP A O 1
ATOM 709 N N . THR A 1 84 ? -7.267 8.044 6.518 1.00 90.38 84 THR A N 1
ATOM 710 C CA . THR A 1 84 ? -8.217 7.754 7.593 1.00 90.38 84 THR A CA 1
ATOM 711 C C . THR A 1 84 ? -9.644 7.599 7.071 1.00 90.38 84 THR A C 1
ATOM 713 O O . THR A 1 84 ? -10.363 6.713 7.529 1.00 90.38 84 THR A O 1
ATOM 716 N N . GLN A 1 85 ? -10.063 8.423 6.104 1.00 91.25 85 GLN A N 1
ATOM 717 C CA . GLN A 1 85 ? -11.423 8.364 5.570 1.00 91.25 85 GLN A CA 1
ATOM 718 C C . GLN A 1 85 ? -11.633 7.090 4.750 1.00 91.25 85 GLN A C 1
ATOM 720 O O . GLN A 1 85 ? -12.559 6.333 5.026 1.00 91.25 85 GLN A O 1
ATOM 725 N N . THR A 1 86 ? -10.738 6.810 3.801 1.00 90.38 86 THR A N 1
ATOM 726 C CA . THR A 1 86 ? -10.790 5.593 2.981 1.00 90.38 86 THR A CA 1
ATOM 727 C C . THR A 1 86 ? -10.718 4.336 3.845 1.00 90.38 86 THR A C 1
ATOM 729 O O . THR A 1 86 ? -11.411 3.357 3.571 1.00 90.38 86 THR A O 1
ATOM 732 N N . PHE A 1 87 ? -9.915 4.353 4.912 1.00 90.50 87 PHE A N 1
ATOM 733 C CA . PHE A 1 87 ? -9.838 3.240 5.853 1.00 90.50 87 PHE A CA 1
ATOM 734 C C . PHE A 1 87 ? -11.153 3.034 6.615 1.00 90.50 87 PHE A C 1
ATOM 736 O O . PHE A 1 87 ? -11.623 1.901 6.719 1.00 90.50 87 PHE A O 1
ATOM 743 N N . ASN A 1 88 ? -11.776 4.110 7.100 1.00 91.75 88 ASN A N 1
ATOM 744 C CA . ASN A 1 88 ? -13.088 4.044 7.744 1.00 91.75 88 ASN A CA 1
ATOM 745 C C . ASN A 1 88 ? -14.151 3.497 6.783 1.00 91.75 88 ASN A C 1
ATOM 747 O O . ASN A 1 88 ? -14.869 2.565 7.139 1.00 91.75 88 ASN A O 1
ATOM 751 N N . ASP A 1 89 ? -14.199 3.996 5.548 1.00 92.06 89 ASP A N 1
ATOM 752 C CA . ASP A 1 89 ? -15.141 3.527 4.526 1.00 92.06 89 ASP A CA 1
ATOM 753 C C . ASP A 1 89 ? -14.918 2.043 4.187 1.00 92.06 89 ASP A C 1
ATOM 755 O O . ASP A 1 89 ? -15.874 1.280 4.026 1.00 92.06 89 ASP A O 1
ATOM 759 N N . TYR A 1 90 ? -13.656 1.606 4.140 1.00 90.94 90 TYR A N 1
ATOM 760 C CA . TYR A 1 90 ? -13.295 0.200 3.970 1.00 90.94 90 TYR A CA 1
ATOM 761 C C . TYR A 1 90 ? -13.774 -0.669 5.142 1.00 90.94 90 TYR A C 1
ATOM 763 O O . TYR A 1 90 ? -14.297 -1.761 4.911 1.00 90.94 90 TYR A O 1
ATOM 771 N N . LEU A 1 91 ? -13.636 -0.203 6.389 1.00 90.44 91 LEU A N 1
ATOM 772 C CA . LEU A 1 91 ? -14.139 -0.918 7.567 1.00 90.44 91 LEU A CA 1
ATOM 773 C C . LEU A 1 91 ? -15.661 -1.050 7.539 1.00 90.44 91 LEU A C 1
ATOM 775 O O . LEU A 1 91 ? -16.170 -2.149 7.755 1.00 90.44 91 LEU A O 1
ATOM 779 N N . VAL A 1 92 ? -16.372 0.038 7.229 1.00 92.38 92 VAL A N 1
ATOM 780 C CA . VAL A 1 92 ? -17.833 0.026 7.095 1.00 92.38 92 VAL A CA 1
ATOM 781 C C . VAL A 1 92 ? -18.235 -0.998 6.038 1.00 92.38 92 VAL A C 1
ATOM 783 O O . VAL A 1 92 ? -18.935 -1.955 6.352 1.00 92.38 92 VAL A O 1
ATOM 786 N N . ALA A 1 93 ? -17.699 -0.884 4.820 1.00 91.62 93 ALA A N 1
ATOM 787 C CA . ALA A 1 93 ? -18.026 -1.793 3.723 1.00 91.62 93 ALA A CA 1
ATOM 788 C C . ALA A 1 93 ? -17.711 -3.267 4.034 1.00 91.62 93 ALA A C 1
ATOM 790 O O . ALA A 1 93 ? -18.400 -4.161 3.546 1.00 91.62 93 ALA A O 1
ATOM 791 N N . LYS A 1 94 ? -16.672 -3.533 4.831 1.00 90.81 94 LYS A N 1
ATOM 792 C CA . LYS A 1 94 ? -16.260 -4.891 5.194 1.00 90.81 94 LYS A CA 1
ATOM 793 C C . LYS A 1 94 ? -17.116 -5.510 6.296 1.00 90.81 94 LYS A C 1
ATOM 795 O O . LYS A 1 94 ? -17.320 -6.722 6.270 1.00 90.81 94 LYS A O 1
ATOM 800 N N . TYR A 1 95 ? -17.568 -4.715 7.265 1.00 91.50 95 TYR A N 1
ATOM 801 C CA . TYR A 1 95 ? -18.192 -5.228 8.486 1.00 91.50 95 TYR A CA 1
ATOM 802 C C . TYR A 1 95 ? -19.684 -4.926 8.624 1.00 91.50 95 TYR A C 1
ATOM 804 O O . TYR A 1 95 ? -20.282 -5.482 9.535 1.00 91.50 95 TYR A O 1
ATOM 812 N N . THR A 1 96 ? -20.315 -4.154 7.728 1.00 90.56 96 THR A N 1
ATOM 813 C CA . THR A 1 96 ? -21.771 -3.892 7.770 1.00 90.56 96 THR A CA 1
ATOM 814 C C . THR A 1 96 ? -22.604 -5.170 7.910 1.00 90.56 96 THR A C 1
ATOM 816 O O . THR A 1 96 ? -23.482 -5.240 8.766 1.00 90.56 96 THR A O 1
ATOM 819 N N . ASP A 1 97 ? -22.310 -6.208 7.123 1.00 87.88 97 ASP A N 1
ATOM 820 C CA . ASP A 1 97 ? -23.075 -7.462 7.175 1.00 87.88 97 ASP A CA 1
ATOM 821 C C . ASP A 1 97 ? -22.859 -8.241 8.484 1.00 87.88 97 ASP A C 1
ATOM 823 O O . ASP A 1 97 ? -23.735 -8.994 8.909 1.00 87.88 97 ASP A O 1
ATOM 827 N N . GLN A 1 98 ? -21.691 -8.083 9.116 1.00 86.75 98 GLN A N 1
ATOM 828 C CA . GLN A 1 98 ? -21.336 -8.791 10.348 1.00 86.75 98 GLN A CA 1
ATOM 829 C C . GLN A 1 98 ? -21.818 -8.051 11.598 1.00 86.75 98 GLN A C 1
ATOM 831 O O . GLN A 1 98 ? -22.258 -8.700 12.542 1.00 86.75 98 GLN A O 1
ATOM 836 N N . SER A 1 99 ? -21.735 -6.721 11.616 1.00 85.75 99 SER A N 1
ATOM 837 C CA . SER A 1 99 ? -22.176 -5.912 12.752 1.00 85.75 99 SER A CA 1
ATOM 838 C C . SER A 1 99 ? -23.696 -5.761 12.800 1.00 85.75 99 SER A C 1
ATOM 840 O O . SER A 1 99 ? -24.255 -5.628 13.882 1.00 85.75 99 SER A O 1
ATOM 842 N N . GLY A 1 100 ? -24.373 -5.766 11.645 1.00 87.00 100 GLY A N 1
ATOM 843 C CA . GLY A 1 100 ? -25.790 -5.400 11.552 1.00 87.00 100 GLY A CA 1
ATOM 844 C C . GLY A 1 100 ? -26.052 -3.899 11.741 1.00 87.00 100 GLY A C 1
ATOM 845 O O . GLY A 1 100 ? -27.209 -3.481 11.755 1.00 87.00 100 GLY A O 1
ATOM 846 N N . GLU A 1 101 ? -24.988 -3.103 11.849 1.00 87.06 101 GLU A N 1
ATOM 847 C CA . GLU A 1 101 ? -25.010 -1.653 12.043 1.00 87.06 101 GLU A CA 1
ATOM 848 C C . GLU A 1 101 ? -24.745 -0.913 10.721 1.00 87.06 101 GLU A C 1
ATOM 850 O O . GLU A 1 101 ? -24.297 -1.500 9.729 1.00 87.06 101 GLU A O 1
ATOM 855 N N . ILE A 1 102 ? -25.002 0.397 10.682 1.00 86.31 102 ILE A N 1
ATOM 856 C CA . ILE A 1 102 ? -24.905 1.202 9.455 1.00 86.31 102 ILE A CA 1
ATOM 857 C C . ILE A 1 102 ? -23.969 2.394 9.674 1.00 86.31 102 ILE A C 1
ATOM 859 O O . ILE A 1 102 ? -24.115 3.149 10.626 1.00 86.31 102 ILE A O 1
ATOM 863 N N . GLY A 1 103 ? -23.041 2.617 8.741 1.00 86.25 103 GLY A N 1
ATOM 864 C CA . GLY A 1 103 ? -22.185 3.806 8.756 1.00 86.25 103 GLY A CA 1
ATOM 865 C C . GLY A 1 103 ? -21.211 3.826 9.937 1.00 86.25 103 GLY A C 1
ATOM 866 O O . GLY A 1 103 ? -20.528 2.836 10.187 1.00 86.25 103 GLY A O 1
ATOM 867 N N . GLU A 1 104 ? -21.123 4.957 10.641 1.00 86.19 104 GLU A N 1
ATOM 868 C CA . GLU A 1 104 ? -20.155 5.159 11.732 1.00 86.19 104 GLU A CA 1
ATOM 869 C C . GLU A 1 104 ? -20.353 4.188 12.908 1.00 86.19 104 GLU A C 1
ATOM 871 O O . GLU A 1 104 ? -19.373 3.808 13.546 1.00 86.19 104 GLU A O 1
ATOM 876 N N . ASP A 1 105 ? -21.570 3.680 13.119 1.00 88.19 105 ASP A N 1
ATOM 877 C CA . ASP A 1 105 ? -21.867 2.694 14.167 1.00 88.19 105 ASP A CA 1
ATOM 878 C C . ASP A 1 105 ? -21.096 1.374 13.953 1.00 88.19 105 ASP A C 1
ATOM 880 O O . ASP A 1 105 ? -20.714 0.691 14.905 1.00 88.19 105 ASP A O 1
ATOM 884 N N . VAL A 1 106 ? -20.770 1.040 12.696 1.00 88.44 106 VAL A N 1
ATOM 885 C CA . VAL A 1 106 ? -19.902 -0.103 12.370 1.00 88.44 106 VAL A CA 1
ATOM 886 C C . VAL A 1 106 ? -18.490 0.125 12.911 1.00 88.44 106 VAL A C 1
ATOM 888 O O . VAL A 1 106 ? -17.860 -0.802 13.416 1.00 88.44 106 VAL A O 1
ATOM 891 N N . ILE A 1 107 ? -17.986 1.358 12.842 1.00 87.56 107 ILE A N 1
ATOM 892 C CA . ILE A 1 107 ? -16.653 1.706 13.345 1.00 87.56 107 ILE A CA 1
ATOM 893 C C . ILE A 1 107 ? -16.627 1.558 14.868 1.00 87.56 107 ILE A C 1
ATOM 895 O O . ILE A 1 107 ? -15.681 0.981 15.409 1.00 87.56 107 ILE A O 1
ATOM 899 N N . ASP A 1 108 ? -17.667 2.012 15.560 1.00 89.00 108 ASP A N 1
ATOM 900 C CA . ASP A 1 108 ? -17.774 1.862 17.012 1.00 89.00 108 ASP A CA 1
ATOM 901 C C . ASP A 1 108 ? -17.883 0.389 17.427 1.00 89.00 108 ASP A C 1
ATOM 903 O O . ASP A 1 108 ? -17.210 -0.038 18.370 1.00 89.00 108 ASP A O 1
ATOM 907 N N . TRP A 1 109 ? -18.613 -0.426 16.660 1.00 90.56 109 TRP A N 1
ATOM 908 C CA . TRP A 1 109 ? -18.648 -1.879 16.837 1.00 90.56 109 TRP A CA 1
ATOM 909 C C . TRP A 1 109 ? -17.254 -2.518 16.693 1.00 90.56 109 TRP A C 1
ATOM 911 O O . TRP A 1 109 ? -16.856 -3.334 17.530 1.00 90.56 109 TRP A O 1
ATOM 921 N N . THR A 1 110 ? -16.445 -2.098 15.707 1.00 86.69 110 THR A N 1
ATOM 922 C CA . THR A 1 110 ? -15.070 -2.626 15.545 1.00 86.69 110 THR A CA 1
ATOM 923 C C . THR A 1 110 ? -14.126 -2.258 16.692 1.00 86.69 110 THR A C 1
ATOM 925 O O . THR A 1 110 ? -13.140 -2.955 16.915 1.00 86.69 110 THR A O 1
ATOM 928 N N . LYS A 1 111 ? -14.413 -1.176 17.425 1.00 87.88 111 LYS A N 1
ATOM 929 C CA . LYS A 1 111 ? -13.600 -0.693 18.554 1.00 87.88 111 LYS A CA 1
ATOM 930 C C . LYS A 1 111 ? -14.088 -1.203 19.911 1.00 87.88 111 LYS A C 1
ATOM 932 O O . LYS A 1 111 ? -13.468 -0.905 20.929 1.00 87.88 111 LYS A O 1
ATOM 937 N N . ASN A 1 112 ? -15.204 -1.926 19.953 1.00 88.06 112 ASN A N 1
ATOM 938 C CA . ASN A 1 112 ? -15.806 -2.358 21.203 1.00 88.06 112 ASN A CA 1
ATOM 939 C C . ASN A 1 112 ? -15.029 -3.530 21.824 1.00 88.06 112 ASN A C 1
ATOM 941 O O . ASN A 1 112 ? -15.070 -4.651 21.330 1.00 88.06 112 ASN A O 1
ATOM 945 N N . GLU A 1 113 ? -14.346 -3.282 22.938 1.00 86.88 113 GLU A N 1
ATOM 946 C CA . GLU A 1 113 ? -13.538 -4.293 23.638 1.00 86.88 113 GLU A CA 1
ATOM 947 C C . GLU A 1 113 ? -14.366 -5.270 24.498 1.00 86.88 113 GLU A C 1
ATOM 949 O O . GLU A 1 113 ? -13.817 -6.221 25.048 1.00 86.88 113 GLU A O 1
ATOM 954 N N . ASN A 1 114 ? -15.677 -5.042 24.645 1.00 87.38 114 ASN A N 1
ATOM 955 C CA . ASN A 1 114 ? -16.548 -5.838 25.520 1.00 87.38 114 ASN A CA 1
ATOM 956 C C . ASN A 1 114 ? -17.369 -6.903 24.777 1.00 87.38 114 ASN A C 1
ATOM 958 O O . ASN A 1 114 ? -18.199 -7.565 25.402 1.00 87.38 114 ASN A O 1
ATOM 962 N N . ILE A 1 115 ? -17.195 -7.035 23.460 1.00 84.94 115 ILE A N 1
ATOM 963 C CA . ILE A 1 115 ? -17.913 -8.007 22.631 1.00 84.94 115 ILE A CA 1
ATOM 964 C C . ILE A 1 115 ? -16.934 -9.017 22.042 1.00 84.94 115 ILE A C 1
ATOM 966 O O . ILE A 1 115 ? -15.812 -8.673 21.692 1.00 84.94 115 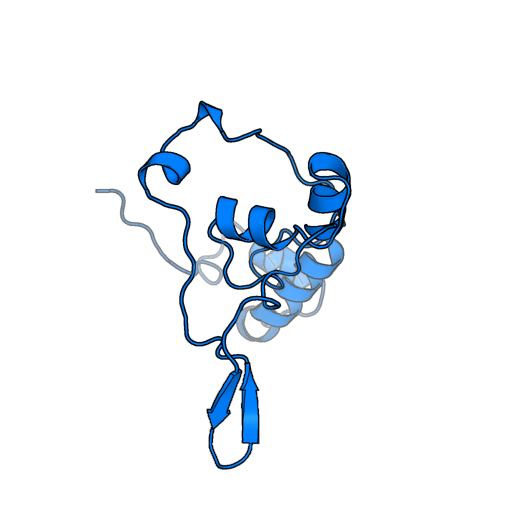ILE A O 1
ATOM 970 N N . ASP A 1 116 ? -17.387 -10.259 21.896 1.00 84.94 116 ASP A N 1
ATOM 971 C CA . ASP A 1 116 ? -16.602 -11.311 21.243 1.00 84.94 116 ASP A CA 1
ATOM 972 C C . ASP A 1 116 ? -16.921 -11.424 19.739 1.00 84.94 116 ASP A C 1
ATOM 974 O O . ASP A 1 116 ? -16.188 -12.056 18.982 1.00 84.94 116 ASP A O 1
ATOM 978 N N . GLU A 1 117 ? -18.009 -10.799 19.278 1.00 81.88 117 GLU A N 1
ATOM 979 C CA . GLU A 1 117 ? -18.505 -10.885 17.894 1.00 81.88 117 GLU A CA 1
ATOM 980 C C . GLU A 1 117 ? -17.597 -10.185 16.870 1.00 81.88 117 GLU A C 1
ATOM 982 O O . GLU A 1 117 ? -17.631 -10.509 15.679 1.00 81.88 117 GLU A O 1
ATOM 987 N N . ASN A 1 118 ? -16.764 -9.245 17.324 1.00 82.75 118 ASN A N 1
ATOM 988 C CA . ASN A 1 118 ? -15.773 -8.549 16.501 1.00 82.75 118 ASN A CA 1
ATOM 989 C C . ASN A 1 118 ? -14.390 -9.228 16.509 1.00 82.75 118 ASN A C 1
ATOM 991 O O . ASN A 1 118 ? -13.473 -8.772 15.819 1.00 82.75 118 ASN A O 1
ATOM 995 N N . ILE A 1 119 ? -14.226 -10.336 17.241 1.00 82.69 119 ILE A N 1
ATOM 996 C CA . ILE A 1 119 ? -12.962 -11.070 17.304 1.00 82.69 119 ILE A CA 1
ATOM 997 C C . ILE A 1 119 ? -12.827 -11.957 16.064 1.00 82.69 119 ILE A C 1
ATOM 999 O O . ILE A 1 119 ? -13.504 -12.971 15.912 1.00 82.69 119 ILE A O 1
ATOM 1003 N N . LEU A 1 120 ? -11.889 -11.605 15.179 1.00 80.56 120 LEU A N 1
ATOM 1004 C CA . LEU A 1 120 ? -11.620 -12.387 13.968 1.00 80.56 120 LEU A CA 1
ATOM 1005 C C . LEU A 1 120 ? -10.814 -13.667 14.250 1.00 80.56 120 LEU A C 1
ATOM 1007 O O . LEU A 1 120 ? -11.022 -14.694 13.605 1.00 80.56 120 LEU A O 1
ATOM 1011 N N . TYR A 1 121 ? -9.862 -13.614 15.183 1.00 77.94 121 TYR A N 1
ATOM 1012 C CA . TYR A 1 121 ? -9.039 -14.762 15.557 1.00 77.94 121 TYR A CA 1
ATOM 1013 C C . TYR A 1 121 ? -8.549 -14.651 17.002 1.00 77.94 121 TYR A C 1
ATOM 1015 O O . TYR A 1 121 ? -8.146 -13.586 17.462 1.00 77.94 121 TYR A O 1
ATOM 1023 N N . TYR A 1 122 ? -8.516 -15.784 17.701 1.00 79.50 122 TYR A N 1
ATOM 1024 C CA . TYR A 1 122 ? -7.884 -15.895 19.013 1.00 79.50 122 TYR A CA 1
ATOM 1025 C C . TYR A 1 122 ? -6.435 -16.358 18.839 1.00 79.50 122 TYR A C 1
ATOM 1027 O O . TYR A 1 122 ? -6.182 -17.428 18.279 1.00 79.50 122 TYR A O 1
ATOM 1035 N N . ILE A 1 123 ? -5.469 -15.578 19.331 1.00 78.50 123 ILE A N 1
ATOM 1036 C CA . ILE A 1 123 ? -4.075 -16.030 19.405 1.00 78.50 123 ILE A CA 1
ATOM 1037 C C . ILE A 1 123 ? -3.893 -16.789 20.717 1.00 78.50 123 ILE A C 1
ATOM 1039 O O . ILE A 1 123 ? -4.058 -16.227 21.797 1.00 78.50 123 ILE A O 1
ATOM 1043 N N . LYS A 1 124 ? -3.501 -18.063 20.633 1.00 68.44 124 LYS A N 1
ATOM 1044 C CA . LYS A 1 124 ? -3.014 -18.804 21.797 1.00 68.44 124 LYS A CA 1
ATOM 1045 C C . LYS A 1 124 ? -1.528 -18.517 21.974 1.00 68.44 124 LYS A C 1
ATOM 1047 O O . LYS A 1 124 ? -0.706 -19.035 21.222 1.00 68.44 124 LYS A O 1
ATOM 1052 N N . THR A 1 125 ? -1.186 -17.706 22.964 1.00 64.50 125 THR A N 1
ATOM 1053 C CA . THR A 1 125 ? 0.195 -17.576 23.434 1.00 64.50 125 THR A CA 1
ATOM 1054 C C . THR A 1 125 ? 0.602 -18.898 24.088 1.00 64.50 125 THR A C 1
ATOM 1056 O O . THR A 1 125 ? -0.066 -19.366 25.012 1.00 64.50 125 THR A O 1
ATOM 1059 N N . VAL A 1 126 ? 1.638 -19.538 23.542 1.00 60.97 126 VAL A N 1
ATOM 1060 C CA . VAL A 1 126 ? 2.297 -20.719 24.128 1.00 60.97 126 VAL A CA 1
ATOM 1061 C C . VAL A 1 126 ? 3.397 -20.250 25.064 1.00 60.97 126 VAL A C 1
ATOM 1063 O O . VAL A 1 126 ? 4.106 -19.296 24.673 1.00 60.97 126 VAL A O 1
#

Mean predicted aligned error: 6.94 Å

Foldseek 3Di:
DQDAPQNPFDFDQDPNDTDGDPVDDDADDVVCLPDPVNDDDDDADAPDALLNVCCVPVVGSSCSVVVCRSVVHPDRPPPDDHHPVVVLVVQQVVCCVQVVDHRCVSVVVCVDPPDPSNPPDDDDDD

pLDDT: mean 87.87, std 6.61, range [52.94, 95.25]

Solvent-accessible surface area (backbone atoms only — not comparable to full-atom values): 8260 Å² total; per-residue (Å²): 131,86,67,51,80,72,71,83,42,56,75,40,79,55,96,92,38,83,40,71,52,76,87,66,85,83,72,78,56,65,78,61,72,70,36,72,88,81,59,80,92,77,83,85,55,88,75,56,49,64,42,56,52,18,30,74,75,70,72,35,51,57,47,24,64,56,59,32,57,75,69,72,50,83,48,77,81,78,70,43,83,68,34,73,65,63,46,50,52,50,48,26,75,70,36,29,87,78,67,75,39,67,63,69,54,27,54,54,53,72,68,45,86,89,55,72,89,71,61,88,75,86,83,82,86,128

Sequence (126 aa):
MATKYFENFPIIEYQGRKVRDISRRASFVRAVANNPYVYYPYTVKEGERAEDISLNYYGSVDYVWLVYMANNIIDPYYEWPMDTQTFNDYLVAKYTDQSGEIGEDVIDWTKNENIDENILYYIKTV

Nearest PDB structures (foldseek):
  5iv5-assembly1_V  TM=8.001E-01  e=4.033E-02  Tequatrovirus T4
  7b5h-assembly1_AK  TM=7.850E-01  e=3.843E+00  Nostoc sp. PCC 7120 = FACHB-418

Radius of gyration: 20.35 Å; Cα contacts (8 Å, |Δi|>4): 94; chains: 1; bounding box: 48×33×56 Å